Protein AF-A0A7V1N7D6-F1 (afdb_monomer)

Mean predicted aligned error: 6.56 Å

Structure (mmCIF, N/CA/C/O backbone):
data_AF-A0A7V1N7D6-F1
#
_entry.id   AF-A0A7V1N7D6-F1
#
loop_
_atom_site.group_PDB
_atom_site.id
_atom_site.type_symbol
_atom_site.label_atom_id
_atom_site.label_alt_id
_atom_site.label_comp_id
_atom_site.label_asym_id
_atom_site.label_entity_id
_atom_site.label_seq_id
_atom_site.pdbx_PDB_ins_code
_atom_site.Cartn_x
_atom_site.Cartn_y
_atom_site.Cartn_z
_atom_site.occupancy
_atom_site.B_iso_or_equiv
_atom_site.auth_seq_id
_atom_site.auth_comp_id
_atom_site.auth_asym_id
_atom_site.auth_atom_id
_atom_site.pdbx_PDB_model_num
ATOM 1 N N . MET A 1 1 ? 12.303 1.841 -6.570 1.00 84.19 1 MET A N 1
ATOM 2 C CA . MET A 1 1 ? 10.875 1.772 -6.211 1.00 84.19 1 MET A CA 1
ATOM 3 C C . MET A 1 1 ? 10.752 1.704 -4.701 1.00 84.19 1 MET A C 1
ATOM 5 O O . MET A 1 1 ? 11.553 1.049 -4.047 1.00 84.19 1 MET A O 1
ATOM 9 N N . ARG A 1 2 ? 9.791 2.419 -4.137 1.00 88.81 2 ARG A N 1
ATOM 10 C CA . ARG A 1 2 ? 9.520 2.450 -2.705 1.00 88.81 2 ARG A CA 1
ATOM 11 C C . ARG A 1 2 ? 8.018 2.313 -2.495 1.00 88.81 2 ARG A C 1
ATOM 13 O O . ARG A 1 2 ? 7.256 2.945 -3.223 1.00 88.81 2 ARG A O 1
ATOM 20 N N . LEU A 1 3 ? 7.620 1.466 -1.552 1.00 88.56 3 LEU A N 1
ATOM 21 C CA . LEU A 1 3 ? 6.227 1.207 -1.210 1.00 88.56 3 LEU A CA 1
ATOM 22 C C . LEU A 1 3 ? 6.016 1.466 0.279 1.00 88.56 3 LEU A C 1
ATOM 24 O O . LEU A 1 3 ? 6.557 0.745 1.116 1.00 88.56 3 LEU A O 1
ATOM 28 N N . ASP A 1 4 ? 5.223 2.479 0.593 1.00 89.69 4 ASP A N 1
ATOM 29 C CA . ASP A 1 4 ? 4.895 2.876 1.961 1.00 89.69 4 ASP A CA 1
ATOM 30 C C . ASP A 1 4 ? 3.403 2.647 2.242 1.00 89.69 4 ASP A C 1
ATOM 32 O O . ASP A 1 4 ? 2.566 2.744 1.337 1.00 89.69 4 ASP A O 1
ATOM 36 N N . VAL A 1 5 ? 3.082 2.389 3.509 1.00 87.25 5 VAL A N 1
ATOM 37 C CA . VAL A 1 5 ? 1.718 2.345 4.043 1.00 87.25 5 VAL A CA 1
ATOM 38 C C . VAL A 1 5 ? 1.429 3.638 4.786 1.00 87.25 5 VAL A C 1
ATOM 40 O O . VAL A 1 5 ? 2.233 4.077 5.612 1.00 87.25 5 VAL A O 1
ATOM 43 N N . PHE A 1 6 ? 0.265 4.215 4.522 1.00 86.38 6 PHE A N 1
ATOM 44 C CA . PHE A 1 6 ? -0.245 5.383 5.223 1.00 86.38 6 PHE A CA 1
ATOM 45 C C . PHE A 1 6 ? -1.598 5.076 5.858 1.00 86.38 6 PHE A C 1
ATOM 47 O O . PHE A 1 6 ? -2.419 4.379 5.259 1.00 86.38 6 PHE A O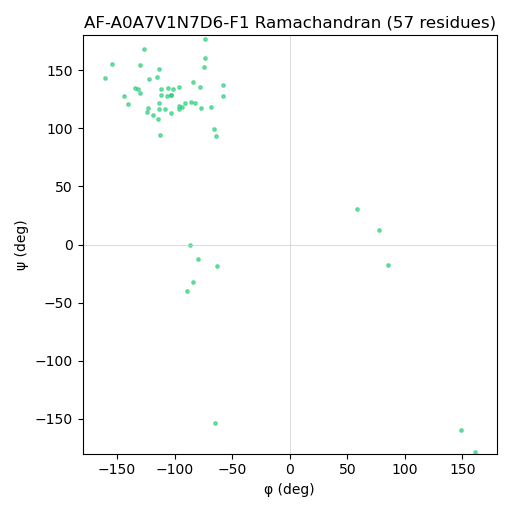 1
ATOM 54 N N . ASN A 1 7 ? -1.849 5.611 7.049 1.00 84.00 7 ASN A N 1
ATOM 55 C CA . ASN A 1 7 ? -3.184 5.595 7.639 1.00 84.00 7 ASN A CA 1
ATOM 56 C C . ASN A 1 7 ? -4.113 6.609 6.942 1.00 84.00 7 ASN A C 1
ATOM 58 O O . ASN A 1 7 ? -3.691 7.365 6.060 1.00 84.00 7 ASN A O 1
ATOM 62 N N . LEU A 1 8 ? -5.389 6.640 7.343 1.00 81.12 8 LEU A N 1
ATOM 63 C CA . LEU A 1 8 ? -6.377 7.557 6.759 1.00 81.12 8 LEU A CA 1
ATOM 64 C C . LEU A 1 8 ? -6.065 9.045 6.979 1.00 81.12 8 LEU A C 1
ATOM 66 O O . LEU A 1 8 ? -6.580 9.885 6.248 1.00 81.12 8 LEU A O 1
ATOM 70 N N . LEU A 1 9 ? -5.212 9.369 7.951 1.00 85.75 9 LEU A N 1
ATOM 71 C CA . LEU A 1 9 ? -4.765 10.732 8.242 1.00 85.75 9 LEU A CA 1
ATOM 72 C C . LEU A 1 9 ? -3.544 11.140 7.399 1.00 85.75 9 LEU A C 1
ATOM 74 O O . LEU A 1 9 ? -3.034 12.248 7.544 1.00 85.75 9 LEU A O 1
ATOM 78 N N . GLY A 1 10 ? -3.042 10.252 6.534 1.00 85.56 10 GLY A N 1
ATOM 79 C CA . GLY A 1 10 ? -1.857 10.498 5.715 1.00 85.56 10 GLY A CA 1
ATOM 80 C C . GLY A 1 10 ? -0.533 10.359 6.472 1.00 85.56 10 GLY A C 1
ATOM 81 O O . GLY A 1 10 ? 0.510 10.748 5.942 1.00 85.56 10 GLY A O 1
ATOM 82 N N . GLN A 1 11 ? -0.540 9.794 7.683 1.00 87.38 11 GLN A N 1
ATOM 83 C CA . GLN A 1 11 ? 0.679 9.500 8.440 1.00 87.38 11 GLN A CA 1
ATOM 84 C C . GLN A 1 11 ? 1.255 8.154 7.994 1.00 87.38 11 GLN A C 1
ATOM 86 O O . GLN A 1 11 ? 0.512 7.211 7.722 1.00 87.38 11 GLN A O 1
ATOM 91 N N . ARG A 1 12 ? 2.585 8.066 7.881 1.00 88.56 12 ARG A N 1
ATOM 92 C CA . ARG A 1 12 ? 3.263 6.835 7.452 1.00 88.56 12 ARG A CA 1
ATOM 93 C C . ARG A 1 12 ? 3.299 5.832 8.602 1.00 88.56 12 ARG A C 1
ATOM 95 O O . ARG A 1 12 ? 3.982 6.079 9.588 1.00 88.56 12 ARG A O 1
ATOM 102 N N . GLU A 1 13 ? 2.657 4.688 8.403 1.00 87.00 13 GLU A N 1
ATOM 103 C CA . GLU A 1 13 ? 2.622 3.572 9.357 1.00 87.00 13 GLU A CA 1
ATOM 104 C C . GLU A 1 13 ? 3.787 2.599 9.129 1.00 87.00 13 GLU A C 1
ATOM 106 O O . GLU A 1 13 ? 4.399 2.114 10.074 1.00 87.00 13 GLU A O 1
ATOM 111 N N . ALA A 1 14 ? 4.133 2.316 7.867 1.00 88.69 14 ALA A N 1
ATOM 112 C CA . ALA A 1 14 ? 5.171 1.336 7.550 1.00 88.69 14 ALA A CA 1
ATOM 113 C C . ALA A 1 14 ? 5.845 1.582 6.196 1.00 88.69 14 ALA A C 1
ATOM 115 O O . ALA A 1 14 ? 5.262 2.156 5.276 1.00 88.69 14 ALA A O 1
ATOM 116 N N . LEU A 1 15 ? 7.076 1.086 6.061 1.00 90.56 15 LEU A N 1
ATOM 117 C CA . LEU A 1 15 ? 7.768 0.913 4.785 1.00 90.56 15 LEU A CA 1
ATOM 118 C C . LEU A 1 15 ? 7.718 -0.575 4.419 1.00 90.56 15 LEU A C 1
ATOM 120 O O . LEU A 1 15 ? 8.331 -1.390 5.100 1.00 90.56 15 LEU A O 1
ATOM 124 N N . LEU A 1 16 ? 7.003 -0.933 3.350 1.00 88.75 16 LEU A N 1
ATOM 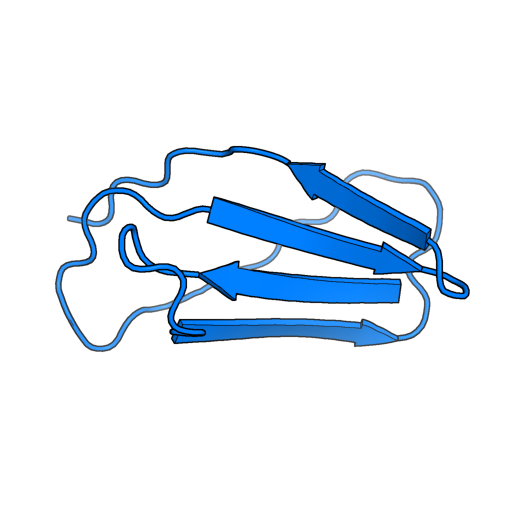125 C CA . LEU A 1 16 ? 6.884 -2.331 2.910 1.00 88.75 16 LEU A CA 1
ATOM 126 C C . LEU A 1 16 ? 8.048 -2.776 2.031 1.00 88.75 16 LEU A C 1
ATOM 128 O O . LEU A 1 16 ? 8.399 -3.952 2.015 1.00 88.75 16 LEU A O 1
ATOM 132 N N . HIS A 1 17 ? 8.604 -1.856 1.243 1.00 89.62 17 HIS A N 1
ATOM 133 C CA . HIS A 1 17 ? 9.706 -2.162 0.341 1.00 89.62 17 HIS A CA 1
ATOM 134 C C . HIS A 1 17 ? 10.467 -0.900 -0.070 1.00 89.62 17 HIS A C 1
ATOM 136 O O . HIS A 1 17 ? 9.860 0.133 -0.356 1.00 89.62 17 HIS A O 1
ATOM 142 N N . GLN A 1 18 ? 11.788 -1.018 -0.203 1.00 91.50 18 GLN A N 1
ATOM 143 C CA . GLN A 1 18 ? 12.649 -0.027 -0.838 1.00 91.50 18 GLN A CA 1
ATOM 144 C C . GLN A 1 18 ? 13.723 -0.742 -1.662 1.00 91.50 18 GLN A C 1
ATOM 146 O O . GLN A 1 18 ? 14.503 -1.520 -1.122 1.00 91.50 18 GLN A O 1
ATOM 151 N N . GLY A 1 19 ? 13.768 -0.471 -2.965 1.00 89.38 19 GLY A N 1
ATOM 152 C CA . GLY A 1 19 ? 14.720 -1.111 -3.868 1.00 89.38 19 GLY A CA 1
ATOM 153 C C . GLY A 1 19 ? 14.187 -1.285 -5.284 1.00 89.38 19 GLY A C 1
ATOM 154 O O . GLY A 1 19 ? 13.281 -0.575 -5.731 1.00 89.38 19 GLY A O 1
ATOM 155 N N . VAL A 1 20 ? 14.796 -2.202 -6.025 1.00 86.06 20 VAL A N 1
ATOM 156 C CA . VAL A 1 20 ? 14.358 -2.561 -7.374 1.00 86.06 20 VAL A CA 1
ATOM 157 C C . VAL A 1 20 ? 13.362 -3.714 -7.266 1.00 86.06 20 VAL A C 1
ATOM 159 O O . VAL A 1 20 ? 13.699 -4.772 -6.745 1.00 86.06 20 VAL A O 1
ATOM 162 N N . LEU A 1 21 ? 12.148 -3.512 -7.782 1.00 81.19 21 LEU A N 1
ATOM 163 C CA . LEU A 1 21 ? 11.206 -4.593 -8.068 1.00 81.19 21 LEU A CA 1
ATOM 164 C C . LEU A 1 21 ? 11.166 -4.779 -9.577 1.00 81.19 21 LEU A C 1
ATOM 166 O O . LEU A 1 21 ? 10.953 -3.816 -10.313 1.00 81.19 21 LEU A O 1
ATOM 170 N N . GLN A 1 22 ? 11.366 -6.010 -10.032 1.00 83.00 22 GLN A N 1
ATOM 171 C CA . GLN A 1 22 ? 11.117 -6.350 -11.428 1.00 83.00 22 GLN A CA 1
ATOM 172 C C . GLN A 1 22 ? 9.606 -6.407 -11.692 1.00 83.00 22 GLN A C 1
ATOM 174 O O . GLN A 1 22 ? 8.799 -6.535 -10.765 1.00 83.00 22 GLN A O 1
ATOM 179 N N . ALA A 1 23 ? 9.212 -6.308 -12.961 1.00 79.88 23 ALA A N 1
ATOM 180 C CA . ALA A 1 23 ? 7.817 -6.470 -13.351 1.00 79.88 23 ALA A CA 1
ATOM 181 C C . ALA A 1 23 ? 7.306 -7.857 -12.919 1.00 79.88 23 ALA A C 1
ATOM 183 O O . ALA A 1 23 ? 7.934 -8.873 -13.207 1.00 79.88 23 ALA A O 1
ATOM 184 N N . GLY A 1 24 ? 6.182 -7.903 -12.203 1.00 83.19 24 GLY A N 1
ATOM 185 C CA . GLY A 1 24 ? 5.635 -9.153 -11.679 1.00 83.19 24 GLY A CA 1
ATOM 186 C C . GLY A 1 24 ? 4.648 -8.952 -10.533 1.00 83.19 24 GLY A C 1
ATOM 187 O O . GLY A 1 24 ? 4.333 -7.826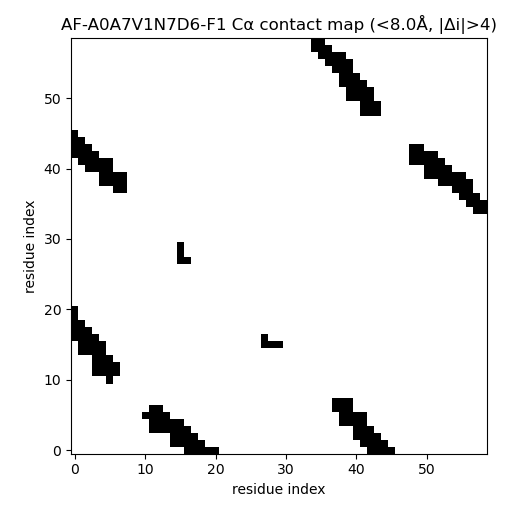 -10.140 1.00 83.19 24 GLY A O 1
ATOM 188 N N . ARG A 1 25 ? 4.144 -10.066 -9.990 1.00 82.38 25 ARG A N 1
ATOM 189 C CA . ARG A 1 25 ? 3.308 -10.074 -8.782 1.00 82.38 25 ARG A CA 1
ATOM 190 C C . ARG A 1 25 ? 4.177 -10.359 -7.565 1.00 82.38 25 ARG A C 1
ATOM 192 O O . ARG A 1 25 ? 4.749 -11.437 -7.453 1.00 82.38 25 ARG A O 1
ATOM 199 N N . TRP A 1 26 ? 4.206 -9.413 -6.635 1.00 81.12 26 TRP A N 1
ATOM 200 C CA . TRP A 1 26 ? 4.965 -9.517 -5.393 1.00 81.12 26 TRP A CA 1
ATOM 201 C C . TRP A 1 26 ? 4.014 -9.617 -4.207 1.00 81.12 26 TRP A C 1
ATOM 203 O O . TRP A 1 26 ? 3.047 -8.857 -4.112 1.00 81.12 26 TRP A O 1
ATOM 213 N N . ARG A 1 27 ? 4.288 -10.551 -3.294 1.00 82.88 27 ARG A N 1
ATOM 214 C CA . ARG A 1 27 ? 3.594 -10.638 -2.008 1.00 82.88 27 ARG A CA 1
ATOM 215 C C . ARG A 1 27 ? 4.438 -9.921 -0.962 1.00 82.88 27 ARG A C 1
ATOM 217 O O . ARG A 1 27 ? 5.557 -10.339 -0.690 1.00 82.88 27 ARG A O 1
ATOM 224 N N . LEU A 1 28 ? 3.889 -8.855 -0.392 1.00 81.31 28 LEU A N 1
ATOM 225 C CA . LEU A 1 28 ? 4.492 -8.121 0.716 1.00 81.31 28 LEU A CA 1
ATOM 226 C C . LEU A 1 28 ? 3.629 -8.346 1.952 1.00 81.31 28 LEU A C 1
ATOM 228 O O . LEU A 1 28 ? 2.409 -8.189 1.888 1.00 81.31 28 LEU A O 1
ATOM 232 N N . THR A 1 29 ? 4.263 -8.747 3.048 1.00 76.94 29 THR A N 1
ATOM 233 C CA . THR A 1 29 ? 3.586 -9.029 4.313 1.00 76.94 29 THR A CA 1
ATOM 234 C C . THR A 1 29 ? 3.866 -7.895 5.282 1.00 76.94 29 THR A C 1
ATOM 236 O O . THR A 1 29 ? 5.008 -7.470 5.431 1.00 76.94 29 THR A O 1
ATOM 239 N N . TRP A 1 30 ? 2.825 -7.433 5.960 1.00 79.19 30 TRP A N 1
ATOM 240 C CA . TRP A 1 30 ? 2.905 -6.415 6.995 1.00 79.19 30 TRP A CA 1
ATOM 241 C C . TRP A 1 30 ? 2.118 -6.890 8.209 1.00 79.19 30 TRP A C 1
ATOM 243 O O . TRP A 1 30 ? 1.008 -7.399 8.059 1.00 79.19 30 TRP A O 1
ATOM 253 N N . ARG A 1 31 ? 2.712 -6.756 9.395 1.00 78.38 31 ARG A N 1
ATOM 254 C CA . ARG A 1 31 ? 2.037 -6.964 10.675 1.00 78.38 31 ARG A CA 1
ATOM 255 C C . ARG A 1 31 ? 1.996 -5.622 11.391 1.00 78.38 31 ARG A C 1
ATOM 257 O O . ARG A 1 31 ? 3.059 -5.147 11.786 1.00 78.38 31 ARG A O 1
ATOM 264 N N . PRO A 1 32 ? 0.832 -4.982 11.494 1.00 74.50 32 PRO A N 1
ATOM 265 C CA . PRO A 1 32 ? 0.730 -3.751 12.242 1.00 74.50 32 PRO A CA 1
ATOM 266 C C . PRO A 1 32 ? 0.777 -4.020 13.745 1.00 74.50 32 PRO A C 1
ATOM 268 O O . PRO A 1 32 ? 0.367 -5.081 14.210 1.00 74.50 32 PRO A O 1
ATOM 271 N N . GLU A 1 33 ? 1.243 -3.034 14.502 1.00 71.56 33 GLU A N 1
ATOM 272 C CA . GLU A 1 33 ? 1.287 -3.094 15.969 1.00 71.56 33 GLU A CA 1
ATOM 273 C C . GLU A 1 33 ? -0.082 -2.801 16.621 1.00 71.56 33 GLU A C 1
ATOM 275 O O . GLU A 1 33 ? -0.282 -3.070 17.800 1.00 71.56 33 GLU A O 1
ATOM 280 N N . SER A 1 34 ? -1.043 -2.285 15.850 1.00 64.75 34 SER A N 1
ATOM 281 C CA . SER A 1 34 ? -2.398 -1.893 16.265 1.00 64.75 34 SER A CA 1
ATOM 282 C C . SER A 1 34 ? -3.431 -2.509 15.305 1.00 64.75 34 SER A C 1
ATOM 284 O O . SER A 1 34 ? -3.064 -2.778 14.159 1.00 64.75 34 SER A O 1
ATOM 286 N N . PRO A 1 35 ? -4.699 -2.758 15.700 1.00 60.56 35 PRO A N 1
ATOM 287 C CA . PRO A 1 35 ? -5.747 -3.178 14.767 1.00 60.56 35 PRO A CA 1
ATOM 288 C C . PRO A 1 35 ? -5.999 -2.058 13.753 1.00 60.56 35 PRO A C 1
ATOM 290 O O . PRO A 1 35 ? -6.741 -1.106 14.002 1.00 60.56 35 PRO A O 1
ATOM 293 N N . VAL A 1 36 ? -5.315 -2.124 12.612 1.00 60.44 36 VAL A N 1
ATOM 294 C CA . VAL A 1 36 ? -5.383 -1.043 11.631 1.00 60.44 36 VAL A CA 1
ATOM 295 C C . VAL A 1 36 ? -6.636 -1.220 10.796 1.00 60.44 36 VAL A C 1
ATOM 297 O O . VAL A 1 36 ? -6.847 -2.247 10.144 1.00 60.44 36 VAL A O 1
ATOM 300 N N . GLY A 1 37 ? -7.466 -0.178 10.827 1.00 68.81 37 GLY A 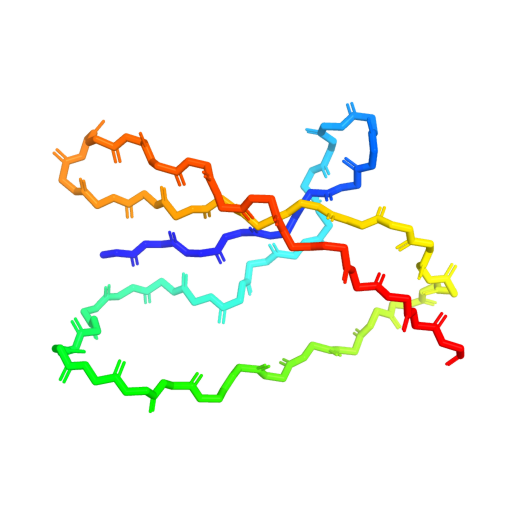N 1
ATOM 301 C CA . GLY A 1 37 ? -8.535 0.033 9.862 1.00 68.81 37 GLY A CA 1
ATOM 302 C C . GLY A 1 37 ? -7.981 0.280 8.455 1.00 68.81 37 GLY A C 1
ATOM 303 O O . GLY A 1 37 ? -6.892 -0.155 8.099 1.00 68.81 37 GLY A O 1
ATOM 304 N N . ALA A 1 38 ? -8.735 0.997 7.628 1.00 74.62 38 ALA A N 1
ATOM 305 C CA . ALA A 1 38 ? -8.324 1.279 6.258 1.00 74.62 38 ALA A CA 1
ATOM 306 C C . ALA A 1 38 ? -6.969 2.021 6.172 1.00 74.62 38 ALA A C 1
ATOM 308 O O . ALA A 1 38 ? -6.719 2.989 6.889 1.00 74.62 38 ALA A O 1
ATOM 309 N N . CYS A 1 39 ? -6.124 1.599 5.232 1.00 80.06 39 CYS A N 1
ATOM 310 C CA . CYS A 1 39 ? -4.854 2.242 4.892 1.00 80.06 39 CYS A CA 1
ATOM 311 C C . CYS A 1 39 ? -4.774 2.547 3.394 1.00 80.06 39 CYS A C 1
ATOM 313 O O . CYS A 1 39 ? -5.548 2.021 2.595 1.00 80.06 39 CYS A O 1
ATOM 315 N N . PHE A 1 40 ? -3.782 3.348 3.014 1.00 84.31 40 PHE A N 1
ATOM 316 C CA . PHE A 1 40 ? -3.394 3.600 1.632 1.00 84.31 40 PHE A CA 1
ATOM 317 C C . PHE A 1 40 ? -1.981 3.082 1.367 1.00 84.31 40 PHE A C 1
ATOM 319 O O . PHE A 1 40 ? -1.097 3.196 2.217 1.00 84.31 40 PHE A O 1
ATOM 326 N N . LEU A 1 41 ? -1.750 2.555 0.162 1.00 85.81 41 LEU A N 1
ATOM 327 C CA . LEU A 1 41 ? -0.416 2.206 -0.318 1.00 85.81 41 LEU A CA 1
ATOM 328 C C . LEU A 1 41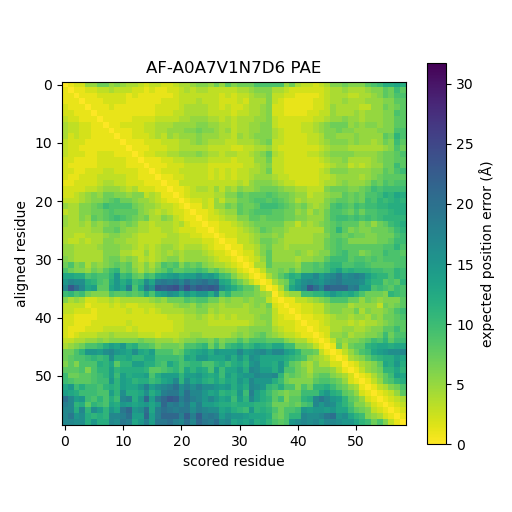 ? 0.061 3.269 -1.304 1.00 85.81 41 LEU A C 1
ATOM 330 O O . LEU A 1 41 ? -0.613 3.583 -2.286 1.00 85.81 41 LEU A O 1
ATOM 334 N N . ARG A 1 42 ? 1.261 3.800 -1.082 1.00 87.12 42 ARG A N 1
ATOM 335 C CA . ARG A 1 42 ? 1.889 4.736 -2.017 1.00 87.12 42 ARG A CA 1
ATOM 336 C C . ARG A 1 42 ? 3.126 4.101 -2.617 1.00 87.12 42 ARG A C 1
ATOM 338 O O . ARG A 1 42 ? 4.058 3.748 -1.896 1.00 87.12 42 ARG A O 1
ATOM 345 N N . ALA A 1 43 ? 3.141 3.996 -3.941 1.00 86.12 43 ALA A N 1
ATOM 346 C CA . ALA A 1 43 ? 4.315 3.605 -4.698 1.00 86.12 43 ALA A CA 1
ATOM 347 C C . ALA A 1 43 ? 5.044 4.859 -5.201 1.00 86.12 43 ALA A C 1
ATOM 349 O O . ALA A 1 43 ? 4.436 5.798 -5.716 1.00 86.12 43 ALA A O 1
ATOM 350 N N . SER A 1 44 ? 6.367 4.879 -5.074 1.00 85.69 44 SER A N 1
ATOM 351 C CA . SER A 1 44 ? 7.216 5.913 -5.666 1.00 85.69 44 SER A CA 1
ATOM 352 C C . SER A 1 44 ? 8.377 5.287 -6.436 1.00 85.69 44 SER A C 1
ATOM 354 O O . SER A 1 44 ? 9.073 4.392 -5.947 1.00 85.69 44 SER A O 1
ATOM 356 N N . ALA A 1 45 ? 8.582 5.727 -7.675 1.00 80.56 45 ALA A N 1
ATOM 357 C CA . ALA A 1 45 ? 9.664 5.266 -8.539 1.00 80.56 45 ALA A CA 1
ATOM 358 C C . ALA A 1 45 ? 10.171 6.436 -9.391 1.00 80.56 45 ALA A C 1
ATOM 360 O O . ALA A 1 45 ? 9.377 7.117 -10.026 1.00 80.56 45 ALA A O 1
ATOM 361 N N . GLY A 1 46 ? 11.487 6.689 -9.379 1.00 72.06 46 GLY A N 1
ATOM 362 C CA . GLY A 1 46 ? 12.112 7.688 -10.259 1.00 72.06 46 GLY A CA 1
ATOM 363 C C . GLY A 1 46 ? 11.577 9.121 -10.119 1.00 72.06 46 GLY A C 1
ATOM 364 O O . GLY A 1 46 ? 11.535 9.842 -11.103 1.00 72.06 46 GLY A O 1
ATOM 365 N N . GLY A 1 47 ? 11.117 9.528 -8.930 1.00 68.88 47 GLY A N 1
ATOM 366 C CA . GLY A 1 47 ? 10.521 10.854 -8.701 1.00 68.88 47 GLY A CA 1
ATOM 367 C C . GLY A 1 47 ? 9.023 10.945 -9.017 1.00 68.88 47 GLY A C 1
ATOM 368 O O . GLY A 1 47 ? 8.343 11.816 -8.476 1.00 68.88 47 GLY A O 1
ATOM 369 N N . SER A 1 48 ? 8.472 10.003 -9.785 1.00 70.88 48 SER A N 1
ATOM 370 C CA . SER A 1 48 ? 7.031 9.872 -9.993 1.00 70.88 48 SER A C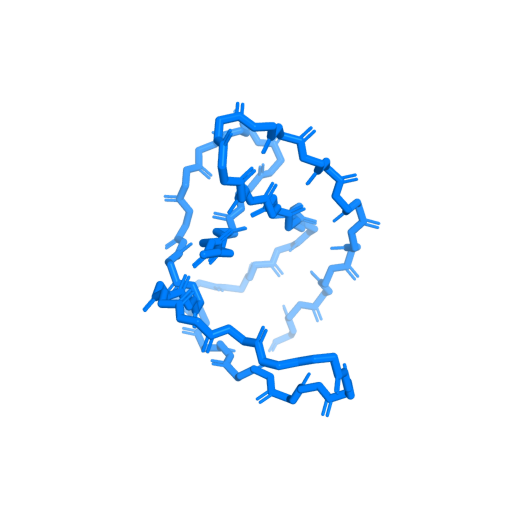A 1
ATOM 371 C C . SER A 1 48 ? 6.362 9.213 -8.784 1.00 70.88 48 SER A C 1
ATOM 373 O O . SER A 1 48 ? 6.846 8.217 -8.230 1.00 70.88 48 SER A O 1
ATOM 375 N N . ARG A 1 49 ? 5.229 9.785 -8.364 1.00 70.88 49 ARG A N 1
ATOM 376 C CA . ARG A 1 49 ? 4.358 9.237 -7.319 1.00 70.88 49 ARG A CA 1
ATOM 377 C C . ARG A 1 49 ? 3.143 8.602 -7.985 1.00 70.88 49 ARG A C 1
ATOM 379 O O . ARG A 1 49 ? 2.474 9.255 -8.777 1.00 70.88 49 ARG A O 1
ATOM 386 N N . SER A 1 50 ? 2.849 7.358 -7.633 1.00 67.69 50 SER A N 1
ATOM 387 C CA . SER A 1 50 ? 1.589 6.705 -7.978 1.00 67.69 50 SER A CA 1
ATOM 388 C C . SER A 1 50 ? 0.922 6.243 -6.694 1.00 67.69 50 SER A C 1
ATOM 390 O O . SER A 1 50 ? 1.461 5.428 -5.940 1.00 67.69 50 SER A O 1
ATOM 392 N N . GLU A 1 51 ? -0.251 6.797 -6.424 1.00 61.97 51 GLU A N 1
ATOM 393 C CA . GLU A 1 51 ? -1.068 6.383 -5.293 1.00 61.97 51 GLU A CA 1
ATOM 394 C C . GLU A 1 51 ? -1.917 5.195 -5.722 1.00 61.97 51 GLU A C 1
ATOM 396 O O . GLU A 1 51 ? -2.650 5.253 -6.707 1.00 61.97 51 GLU A O 1
ATOM 401 N N . VAL A 1 52 ? -1.771 4.084 -5.005 1.00 66.19 52 VAL A N 1
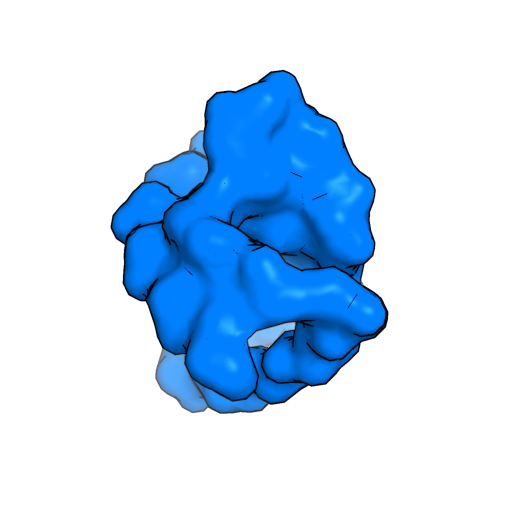ATOM 402 C CA . VAL A 1 52 ? -2.572 2.886 -5.223 1.00 66.19 52 VAL A CA 1
ATOM 403 C C . VAL A 1 52 ? -3.435 2.720 -3.983 1.00 66.19 52 VAL A C 1
ATOM 405 O O . VAL A 1 52 ? -3.013 2.152 -2.975 1.00 66.19 52 VAL A O 1
ATOM 408 N N . CYS A 1 53 ? -4.660 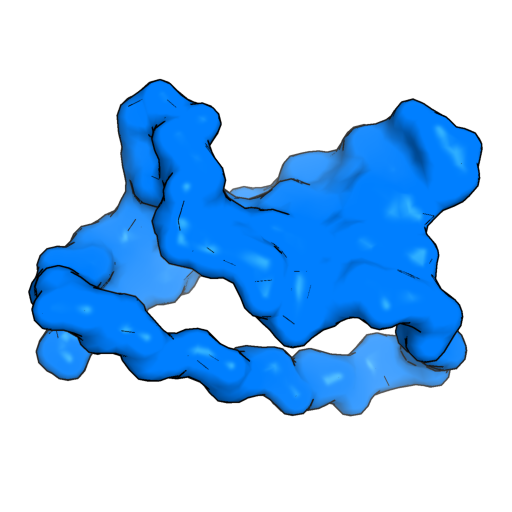3.236 -4.042 1.00 55.16 53 CYS A N 1
ATOM 409 C CA . CYS A 1 53 ? -5.626 3.081 -2.961 1.00 55.16 53 CYS A CA 1
ATOM 410 C C . CYS A 1 53 ? -6.011 1.602 -2.828 1.00 55.16 53 CYS A C 1
ATOM 412 O O . CYS A 1 53 ? -6.823 1.087 -3.593 1.00 55.16 53 CYS A O 1
ATOM 414 N N . LYS A 1 54 ? -5.412 0.901 -1.863 1.00 61.97 54 LYS A N 1
ATOM 415 C CA . LYS A 1 54 ? -5.850 -0.431 -1.444 1.00 61.97 54 LYS A CA 1
ATOM 416 C C . LYS A 1 54 ? -6.261 -0.375 0.010 1.00 61.97 54 LYS A C 1
ATOM 418 O O . LYS A 1 54 ? -5.409 -0.238 0.877 1.00 61.97 54 LYS A O 1
ATOM 423 N N . LEU A 1 55 ? -7.560 -0.534 0.234 1.00 57.38 55 LEU A N 1
ATOM 424 C CA . LEU A 1 55 ? -8.125 -0.717 1.559 1.00 57.38 55 LEU A CA 1
ATOM 425 C C . LEU A 1 55 ? -7.677 -2.079 2.099 1.00 57.38 55 LEU A C 1
ATOM 427 O O . LEU A 1 55 ? -7.980 -3.117 1.508 1.00 57.38 55 LEU A O 1
ATOM 431 N N . VAL A 1 56 ? -6.942 -2.072 3.206 1.00 60.50 56 VAL A N 1
ATOM 432 C CA . VAL A 1 56 ? -6.556 -3.284 3.932 1.00 60.50 56 VAL A CA 1
ATOM 433 C C . VAL A 1 56 ? -7.264 -3.221 5.278 1.00 60.50 56 VAL A C 1
ATOM 435 O O . VAL A 1 56 ? -7.030 -2.292 6.035 1.00 60.50 56 VAL A O 1
ATOM 438 N N . PHE A 1 57 ? -8.165 -4.166 5.547 1.00 56.47 57 PHE A N 1
ATOM 439 C CA . PHE A 1 57 ? -8.750 -4.354 6.874 1.00 56.47 57 PHE A CA 1
ATOM 440 C C . PHE A 1 57 ? -7.927 -5.409 7.600 1.00 56.47 57 PHE A C 1
ATOM 442 O O . PHE A 1 57 ? -7.858 -6.549 7.133 1.00 56.47 57 PHE A O 1
ATOM 449 N N . LEU A 1 58 ? -7.307 -5.044 8.717 1.00 55.59 58 LEU A N 1
ATOM 450 C CA . LEU A 1 58 ? -6.573 -5.988 9.550 1.00 55.59 58 LEU A CA 1
ATOM 451 C C . LEU A 1 58 ? -7.385 -6.206 10.830 1.00 55.59 58 LEU A C 1
ATOM 453 O O . LEU A 1 58 ? -7.675 -5.260 11.557 1.00 55.59 58 LEU A O 1
ATOM 457 N N . LYS A 1 59 ? -7.835 -7.452 11.017 1.00 52.50 59 LYS A N 1
ATOM 458 C CA . LYS A 1 59 ? -8.475 -7.936 12.245 1.00 52.50 59 LYS A CA 1
ATOM 459 C C . LYS A 1 59 ? -7.416 -8.320 13.263 1.00 52.50 59 LYS A C 1
ATOM 461 O O . LYS A 1 59 ? -6.400 -8.906 12.823 1.00 52.50 59 LYS A O 1
#

Secondary structure (DSSP, 8-state):
-EEEEEETTS-EEEEEEES---SS--------SS---SEEEEEEETTEEEEE-------

Nearest PDB structures (foldseek):
  5a9i-assembly3_C  TM=6.344E-01  e=2.294E+00  Rattus norvegicus
  5a9h-assembly1_A-2  TM=6.283E-01  e=3.080E+00  Rattus norvegicus
  7nqk-assembly1_A  TM=6.270E-01  e=6.241E+00  Rattus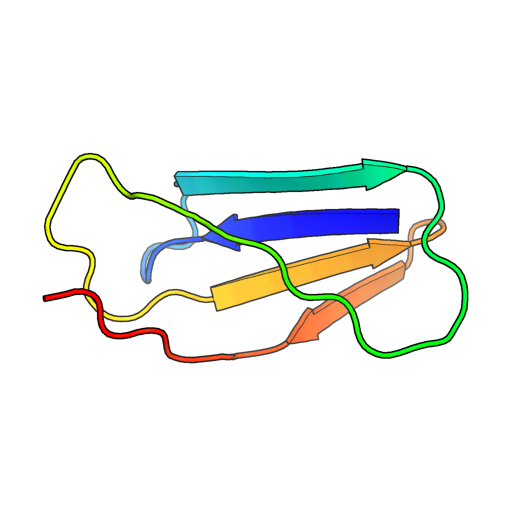 norvegicus
  3hrz-assembly1_A  TM=5.283E-01  e=4.932E+00  Naja kaouthia
  7pmy-assembly1_A  TM=5.724E-01  e=9.996E+00  Homo sapiens

Foldseek 3Di:
DWKFKAAPVRHTQDTQDDDDDDPDDDDTDDDGPDQGFFIWIWDDDPNDIDTDRDGDGGD

Solvent-accessible surface area (backbone atoms only — not comparable to full-atom values): 3812 Å² total; per-residue (Å²): 69,34,35,34,35,22,41,85,87,70,48,77,76,45,78,76,45,76,46,89,75,76,94,77,90,81,90,81,86,84,81,74,97,57,81,42,58,59,32,35,35,39,40,36,45,96,90,47,78,47,79,48,86,47,77,45,80,49,129

pLDDT: mean 77.65, std 11.0, range [52.5, 91.5]

Radius of gyration: 11.62 Å; Cα contacts (8 Å, |Δi|>4): 101; chains: 1; bounding box: 24×22×30 Å

Sequence (59 aa):
MRLDVFNLLGQREALLHQGVLQAGRWRLTWRPESPVGACFLRASAGGSRSEVCKLVFLK